Protein AF-A0A968LYR0-F1 (afdb_monomer_lite)

Secondary structure (DSSP, 8-state):
----TTS--HHHHHHHHHHHH---TT------S--S-TTS-S-EEE--TTS--EEEES--GGGHHHHHHHHHHHHH-SS----GGGS-GGGSSSEEE-

Foldseek 3Di:
DDDPPPDDDLLVLLLVLLVVPDDDPLDDGDDDDDPPPVVFPPWDWADDPQEDIKIWGNDGSPCSVQVNQLNVVQSPDPHSDDPLVSRDPVRSPTDMDD

Radius of gyration: 13.42 Å; chains: 1; bounding box: 30×29×37 Å

pLDDT: mean 91.11, std 9.12, range [50.03, 97.44]

Structure (mmCIF, N/CA/C/O backbone):
data_AF-A0A968LYR0-F1
#
_entry.id   AF-A0A968LYR0-F1
#
loop_
_atom_site.group_PDB
_atom_site.id
_atom_site.type_symbol
_atom_site.label_atom_id
_atom_site.label_alt_id
_atom_site.label_comp_id
_atom_site.label_asym_id
_atom_site.label_entity_id
_atom_site.label_seq_id
_atom_site.pdbx_PDB_ins_code
_atom_site.Cartn_x
_atom_site.Cartn_y
_atom_site.Cartn_z
_atom_site.occupancy
_atom_site.B_iso_or_equiv
_atom_site.auth_seq_id
_atom_site.auth_comp_id
_atom_site.auth_asym_id
_atom_site.auth_atom_id
_atom_site.pdbx_PDB_model_num
ATOM 1 N N . MET A 1 1 ? 2.104 -8.828 -21.466 1.00 50.03 1 MET A N 1
ATOM 2 C CA . MET A 1 1 ? 3.260 -8.341 -20.694 1.00 50.03 1 MET A CA 1
ATOM 3 C C . MET A 1 1 ? 4.377 -9.359 -20.850 1.00 50.03 1 MET A C 1
ATOM 5 O O . MET A 1 1 ? 4.346 -10.387 -20.189 1.00 50.03 1 MET A O 1
ATOM 9 N N . ASP A 1 2 ? 5.284 -9.126 -21.797 1.00 55.28 2 ASP A N 1
ATOM 10 C CA . ASP A 1 2 ? 6.484 -9.946 -22.002 1.00 55.28 2 ASP A CA 1
ATOM 11 C C . ASP A 1 2 ? 7.520 -9.522 -20.955 1.00 55.28 2 ASP A C 1
ATOM 13 O O . ASP A 1 2 ? 8.200 -8.507 -21.116 1.00 55.28 2 ASP A O 1
ATOM 17 N N . HIS A 1 3 ? 7.576 -10.235 -19.831 1.00 59.00 3 HIS A N 1
ATOM 18 C CA . HIS A 1 3 ? 8.676 -10.087 -18.888 1.00 59.00 3 HIS A CA 1
ATOM 19 C C . HIS A 1 3 ? 9.820 -10.988 -19.373 1.00 59.00 3 HIS A C 1
ATOM 21 O O . HIS A 1 3 ? 9.642 -12.206 -19.382 1.00 59.00 3 HIS A O 1
ATOM 27 N N . PRO A 1 4 ? 10.957 -10.436 -19.834 1.00 60.66 4 PRO A N 1
ATOM 28 C CA . PRO A 1 4 ? 12.086 -11.256 -20.255 1.00 60.66 4 PRO A CA 1
ATOM 29 C C . PRO A 1 4 ? 12.597 -12.084 -19.069 1.00 60.66 4 PRO A C 1
ATOM 31 O O . PRO A 1 4 ? 12.835 -11.529 -17.997 1.00 60.66 4 PRO A O 1
ATOM 34 N N . ASP A 1 5 ? 12.777 -13.388 -19.296 1.00 62.75 5 ASP A N 1
ATOM 35 C CA . ASP A 1 5 ? 12.997 -14.447 -18.288 1.00 62.75 5 ASP A CA 1
ATOM 36 C C . ASP A 1 5 ? 14.187 -14.199 -17.331 1.00 62.75 5 ASP A C 1
ATOM 38 O O . ASP A 1 5 ? 14.250 -14.757 -16.238 1.00 62.75 5 ASP A O 1
ATOM 42 N N . ASP A 1 6 ? 15.131 -13.332 -17.713 1.00 69.38 6 ASP A N 1
ATOM 43 C CA . ASP A 1 6 ? 16.393 -13.121 -16.993 1.00 69.38 6 ASP A CA 1
ATOM 44 C C . ASP A 1 6 ? 16.367 -12.010 -15.927 1.00 69.38 6 ASP A C 1
ATOM 46 O O . ASP A 1 6 ? 17.335 -11.858 -15.176 1.00 69.38 6 ASP A O 1
ATOM 50 N N . ARG A 1 7 ? 15.299 -11.205 -15.829 1.00 71.06 7 ARG A N 1
ATOM 51 C CA . ARG A 1 7 ? 15.171 -10.185 -14.768 1.00 71.06 7 ARG A CA 1
ATOM 52 C C . ARG A 1 7 ? 14.111 -10.601 -13.749 1.00 71.06 7 ARG A C 1
ATOM 54 O O . ARG A 1 7 ? 13.165 -11.283 -14.109 1.00 71.06 7 ARG A O 1
ATOM 61 N N . PRO A 1 8 ? 14.256 -10.257 -12.459 1.00 80.19 8 PRO A N 1
ATOM 62 C CA . PRO A 1 8 ? 13.166 -10.432 -11.512 1.00 80.19 8 PRO A CA 1
ATOM 63 C C . PRO A 1 8 ? 12.057 -9.417 -11.808 1.00 80.19 8 PRO A C 1
ATOM 65 O O . PRO A 1 8 ? 12.340 -8.254 -12.090 1.00 80.19 8 PRO A O 1
ATOM 68 N N . ALA A 1 9 ? 10.799 -9.842 -11.692 1.00 85.56 9 ALA A N 1
ATOM 69 C CA . ALA A 1 9 ? 9.661 -8.933 -11.769 1.00 85.56 9 ALA A CA 1
ATOM 70 C C . ALA A 1 9 ? 9.754 -7.864 -10.673 1.00 85.56 9 ALA A C 1
ATOM 72 O O . ALA A 1 9 ? 10.097 -8.187 -9.533 1.00 85.56 9 ALA A O 1
ATOM 73 N N . ASP A 1 10 ? 9.386 -6.623 -10.987 1.00 87.69 10 ASP A N 1
ATOM 74 C CA . ASP A 1 10 ? 9.485 -5.489 -10.058 1.00 87.69 10 ASP A CA 1
ATOM 75 C C . ASP A 1 10 ? 8.748 -5.763 -8.735 1.00 87.69 10 ASP A C 1
ATOM 77 O O . ASP A 1 10 ? 9.266 -5.482 -7.657 1.00 87.69 10 ASP A O 1
ATOM 81 N N . GLY A 1 11 ? 7.601 -6.453 -8.788 1.00 89.69 11 GLY A N 1
ATOM 82 C CA . GLY A 1 11 ? 6.859 -6.856 -7.589 1.00 89.69 11 GLY A CA 1
ATOM 83 C C . GLY A 1 11 ? 7.614 -7.860 -6.709 1.00 89.69 11 GLY A C 1
ATOM 84 O O . GLY A 1 11 ? 7.468 -7.845 -5.488 1.00 89.69 11 GLY A O 1
ATOM 85 N N . LYS A 1 12 ? 8.465 -8.710 -7.299 1.00 90.81 12 LYS A N 1
ATOM 86 C CA . LYS A 1 12 ? 9.354 -9.610 -6.548 1.00 90.81 12 LYS A CA 1
ATOM 87 C C . LYS A 1 12 ? 10.481 -8.823 -5.882 1.00 90.81 12 LYS A C 1
ATOM 89 O O . LYS A 1 12 ? 10.797 -9.106 -4.733 1.00 90.81 12 LYS A O 1
ATOM 94 N N . VAL A 1 13 ? 11.063 -7.846 -6.580 1.00 92.75 13 VAL A N 1
ATOM 95 C CA . VAL A 1 13 ? 12.101 -6.963 -6.020 1.00 92.75 13 VAL A CA 1
ATOM 96 C C . VAL A 1 13 ? 11.544 -6.186 -4.826 1.00 92.75 13 VAL A C 1
ATOM 98 O O . VAL A 1 13 ? 12.106 -6.262 -3.733 1.00 92.75 13 VAL A O 1
ATOM 101 N N . LEU A 1 14 ? 10.382 -5.553 -5.005 1.00 94.50 14 LEU A N 1
ATOM 102 C CA . LEU A 1 14 ? 9.676 -4.819 -3.957 1.00 94.50 14 LEU A CA 1
ATOM 103 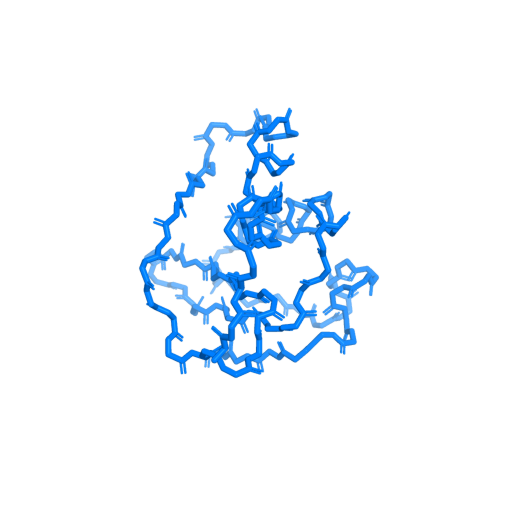C C . LEU A 1 14 ? 9.361 -5.708 -2.747 1.00 94.50 14 LEU A C 1
ATOM 105 O O . LEU A 1 14 ? 9.620 -5.322 -1.609 1.00 94.50 14 LEU A O 1
ATOM 109 N N . LEU A 1 15 ? 8.834 -6.916 -2.977 1.00 95.12 15 LEU A N 1
ATOM 110 C CA . LEU A 1 15 ? 8.499 -7.853 -1.903 1.00 95.12 15 LEU A CA 1
ATOM 111 C C . LEU A 1 15 ? 9.713 -8.186 -1.028 1.00 95.12 15 LEU A C 1
ATOM 113 O O . LEU A 1 15 ? 9.594 -8.229 0.196 1.00 95.12 15 LEU A O 1
ATOM 117 N N . GLU A 1 16 ? 10.868 -8.436 -1.641 1.00 94.62 16 GLU A N 1
ATOM 118 C CA . GLU A 1 16 ? 12.088 -8.754 -0.900 1.00 94.62 16 GLU A CA 1
ATOM 119 C C . GLU A 1 16 ? 12.620 -7.530 -0.141 1.00 94.62 16 GLU A C 1
ATOM 121 O O . GLU A 1 16 ? 13.028 -7.668 1.012 1.00 94.62 16 GLU A O 1
ATOM 126 N N . GLN A 1 17 ? 12.527 -6.326 -0.717 1.00 95.69 17 GLN A N 1
ATOM 127 C CA . GLN A 1 17 ? 12.885 -5.085 -0.019 1.00 95.69 17 GLN A CA 1
ATOM 128 C C . GLN A 1 17 ? 11.984 -4.815 1.190 1.00 95.69 17 GLN A C 1
ATOM 130 O O . GLN A 1 17 ? 12.496 -4.483 2.258 1.00 95.69 17 GLN A O 1
ATOM 135 N N . VAL A 1 18 ? 10.668 -5.009 1.054 1.00 96.62 18 VAL A N 1
ATOM 136 C CA . VAL A 1 18 ? 9.710 -4.859 2.160 1.00 96.62 18 VAL A CA 1
ATOM 137 C C . VAL A 1 18 ? 10.003 -5.873 3.265 1.00 96.62 18 VAL A C 1
ATOM 139 O O . VAL A 1 18 ? 10.086 -5.499 4.429 1.00 96.62 18 VAL A O 1
ATOM 142 N N . LYS A 1 19 ? 10.212 -7.152 2.928 1.00 95.25 19 LYS A N 1
ATOM 143 C CA . LYS A 1 19 ? 10.535 -8.185 3.929 1.00 95.25 19 LYS A CA 1
ATOM 144 C C . LYS A 1 19 ? 11.851 -7.920 4.656 1.00 95.25 19 LYS A C 1
ATOM 146 O O . LYS A 1 19 ? 11.929 -8.181 5.849 1.00 95.25 19 LYS A O 1
ATOM 151 N N . ALA A 1 20 ? 12.874 -7.432 3.954 1.00 95.25 20 ALA A N 1
ATOM 152 C CA . ALA A 1 20 ? 14.173 -7.131 4.551 1.00 95.25 20 ALA A CA 1
ATOM 153 C C . ALA A 1 20 ? 14.114 -5.956 5.543 1.00 95.25 20 ALA A C 1
ATOM 155 O O . ALA A 1 20 ? 14.923 -5.895 6.466 1.00 95.25 20 ALA A O 1
ATOM 156 N N . GLN A 1 21 ? 13.170 -5.034 5.346 1.00 95.38 21 GLN A N 1
ATOM 157 C CA . GLN A 1 21 ? 12.982 -3.843 6.179 1.00 95.38 21 GLN A CA 1
ATOM 158 C C . GLN A 1 21 ? 11.884 -4.012 7.237 1.00 95.38 21 GLN A C 1
ATOM 160 O O . GLN A 1 21 ? 11.780 -3.195 8.148 1.00 95.38 21 GLN A O 1
ATOM 165 N N . LEU A 1 22 ? 11.068 -5.064 7.145 1.00 94.56 22 LEU A N 1
ATOM 166 C CA . LEU A 1 22 ? 9.976 -5.304 8.074 1.00 94.56 22 LEU A CA 1
ATOM 167 C C . LEU A 1 22 ? 10.507 -5.649 9.473 1.00 94.56 22 LEU A C 1
ATOM 169 O O . LEU A 1 22 ? 11.132 -6.688 9.673 1.00 94.56 22 LEU A O 1
ATOM 173 N N . GLN A 1 23 ? 10.196 -4.798 10.449 1.00 91.25 23 GLN A N 1
ATOM 174 C CA . GLN A 1 23 ? 10.577 -4.992 11.856 1.00 91.25 23 GLN A CA 1
ATOM 175 C C . GLN A 1 23 ? 9.398 -5.370 12.764 1.00 91.25 23 GLN A C 1
ATOM 177 O O . GLN A 1 23 ? 9.608 -5.814 13.889 1.00 91.25 23 GLN A O 1
ATOM 182 N N . SER A 1 24 ? 8.162 -5.177 12.299 1.00 87.38 24 SER A N 1
ATOM 183 C CA . SER A 1 24 ? 6.956 -5.343 13.112 1.00 87.38 24 SER A CA 1
ATOM 184 C C . SER A 1 24 ? 6.339 -6.730 12.948 1.00 87.38 24 SER A C 1
ATOM 186 O O . SER A 1 24 ? 5.874 -7.081 11.864 1.00 87.38 24 SER A O 1
ATOM 188 N N . ASP A 1 25 ? 6.231 -7.478 14.048 1.00 87.81 25 ASP A N 1
ATOM 189 C CA . ASP A 1 25 ? 5.519 -8.766 14.093 1.00 87.81 25 ASP A CA 1
ATOM 190 C 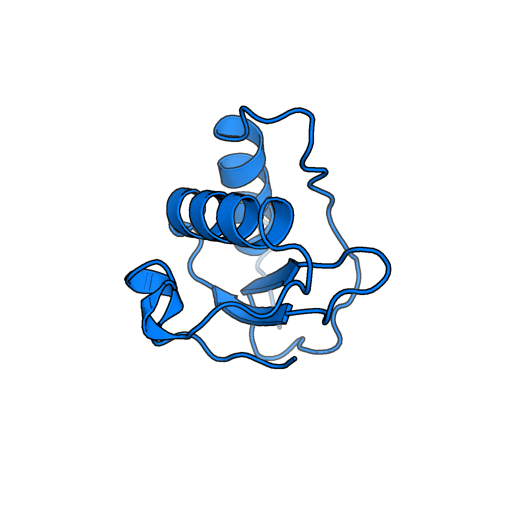C . ASP A 1 25 ? 3.996 -8.625 13.903 1.00 87.81 25 ASP A C 1
ATOM 192 O O . ASP A 1 25 ? 3.297 -9.604 13.642 1.00 87.81 25 ASP A O 1
ATOM 196 N N . ALA A 1 26 ? 3.456 -7.408 14.042 1.00 87.06 26 ALA A N 1
ATOM 197 C CA . ALA A 1 26 ? 2.030 -7.142 13.860 1.00 87.06 26 ALA A CA 1
ATOM 198 C C . ALA A 1 26 ? 1.616 -7.095 12.379 1.00 87.06 26 ALA A C 1
ATOM 200 O O . ALA A 1 26 ? 0.427 -7.174 12.064 1.00 87.06 26 ALA A O 1
ATOM 201 N N . LEU A 1 27 ? 2.582 -6.956 11.469 1.00 94.12 27 LEU A N 1
ATOM 202 C CA . LEU A 1 27 ? 2.351 -6.867 10.035 1.00 94.12 27 LEU A CA 1
ATOM 203 C C . LEU A 1 27 ? 2.720 -8.188 9.364 1.00 94.12 27 LEU A C 1
ATOM 205 O O . LEU A 1 27 ? 3.810 -8.725 9.542 1.00 94.12 27 LEU A O 1
ATOM 209 N N . LYS A 1 28 ? 1.816 -8.696 8.525 1.00 95.31 28 LYS A N 1
ATOM 210 C CA . LYS A 1 28 ? 2.071 -9.877 7.700 1.00 95.31 28 LYS A CA 1
ATOM 211 C C . LYS A 1 28 ? 2.177 -9.474 6.236 1.00 95.31 28 LYS A C 1
ATOM 213 O O . LYS A 1 28 ? 1.191 -9.062 5.633 1.00 95.31 28 LYS A O 1
ATOM 218 N N . VAL A 1 29 ? 3.355 -9.677 5.654 1.00 95.88 29 VAL A N 1
ATOM 219 C CA . VAL A 1 29 ? 3.621 -9.435 4.230 1.00 95.88 29 VAL A CA 1
ATOM 220 C C . VAL A 1 29 ? 3.637 -10.768 3.487 1.00 95.88 29 VAL A C 1
ATOM 222 O O . VAL A 1 29 ? 4.303 -11.717 3.901 1.00 95.88 29 VAL A O 1
ATOM 225 N N . GLN A 1 30 ? 2.897 -10.859 2.384 1.00 95.00 30 GLN A N 1
ATOM 226 C CA . GLN A 1 30 ? 2.827 -12.068 1.565 1.00 95.00 30 GLN A CA 1
ATOM 227 C C . GLN A 1 30 ? 2.647 -11.721 0.083 1.00 95.00 30 GLN A C 1
ATOM 229 O O . GLN A 1 30 ? 1.992 -10.724 -0.225 1.00 95.00 30 GLN A O 1
ATOM 234 N N . PRO A 1 31 ? 3.184 -12.538 -0.840 1.00 94.75 31 PRO A N 1
ATOM 235 C CA . PRO A 1 31 ? 2.827 -12.426 -2.246 1.00 94.75 31 PRO A CA 1
ATOM 236 C C . PRO A 1 31 ? 1.356 -12.804 -2.445 1.00 94.75 31 PRO A C 1
ATOM 238 O O . PRO A 1 31 ? 0.846 -13.730 -1.811 1.00 94.75 31 PRO A O 1
ATOM 241 N N . VAL A 1 32 ? 0.693 -12.120 -3.371 1.00 92.56 32 VAL A N 1
ATOM 242 C CA . VAL A 1 32 ? -0.673 -12.423 -3.808 1.00 92.56 32 VAL A CA 1
ATOM 243 C C . VAL A 1 32 ? -0.688 -12.596 -5.321 1.00 92.56 32 VAL A C 1
ATOM 245 O O . VAL A 1 32 ? 0.034 -11.906 -6.035 1.00 92.56 32 VAL A O 1
ATOM 248 N N . GLY A 1 33 ? -1.473 -13.557 -5.811 1.00 87.56 33 GLY A N 1
ATOM 249 C CA . GLY A 1 33 ? -1.455 -13.924 -7.229 1.00 87.56 33 GLY A CA 1
ATOM 250 C C . GLY A 1 33 ? -2.120 -12.895 -8.143 1.00 87.56 33 GLY A C 1
ATOM 251 O O . GLY A 1 33 ? -1.616 -12.621 -9.224 1.00 87.56 33 GLY A O 1
ATOM 252 N N . CYS A 1 34 ? -3.252 -12.326 -7.725 1.00 89.12 34 CYS A N 1
ATOM 253 C CA . CYS A 1 34 ? -3.996 -11.356 -8.521 1.00 89.12 34 CYS A CA 1
ATOM 254 C C . CYS A 1 34 ? -4.678 -10.336 -7.605 1.00 89.12 34 CYS A C 1
ATOM 256 O O . CYS A 1 34 ? -5.394 -10.720 -6.681 1.00 89.12 34 CYS A O 1
ATOM 258 N N . LEU A 1 35 ? -4.467 -9.052 -7.897 1.00 92.25 35 LEU A N 1
ATOM 259 C CA . LEU A 1 35 ? -5.182 -7.916 -7.302 1.00 92.25 35 LEU A CA 1
ATOM 260 C C . LEU A 1 35 ? -6.089 -7.214 -8.326 1.00 92.25 35 LEU A C 1
ATOM 262 O O . LEU A 1 35 ? -6.528 -6.096 -8.097 1.00 92.25 35 LEU A O 1
ATOM 266 N N . TRP A 1 36 ? -6.374 -7.880 -9.452 1.00 90.94 36 TRP A N 1
ATOM 267 C CA . TRP A 1 36 ? -7.233 -7.379 -10.532 1.00 90.94 36 TRP A CA 1
ATOM 268 C C . TRP A 1 36 ? -6.774 -6.074 -11.197 1.00 90.94 36 TRP A C 1
ATOM 270 O O . TRP A 1 36 ? -7.552 -5.442 -11.904 1.00 90.94 36 TRP A O 1
ATOM 280 N N . ASP A 1 37 ? -5.497 -5.724 -11.049 1.00 90.19 37 ASP A N 1
ATOM 281 C CA . ASP A 1 37 ? -4.919 -4.503 -11.616 1.00 90.19 37 ASP A CA 1
ATOM 282 C C . ASP A 1 37 ? -3.638 -4.801 -12.417 1.00 90.19 37 ASP A C 1
ATOM 284 O O . ASP A 1 37 ? -2.560 -4.250 -12.201 1.00 90.19 37 ASP A O 1
ATOM 288 N N . CYS A 1 38 ? -3.751 -5.777 -13.324 1.00 86.50 38 CYS A N 1
ATOM 289 C CA . CYS A 1 38 ? -2.630 -6.336 -14.086 1.00 86.50 38 CYS A CA 1
ATOM 290 C C . CYS A 1 38 ? -1.901 -5.308 -14.970 1.00 86.50 38 CYS A C 1
ATOM 292 O O . CYS A 1 38 ? -0.720 -5.495 -15.261 1.00 86.50 38 CYS A O 1
ATOM 294 N N . ASP A 1 39 ? -2.588 -4.245 -15.393 1.00 88.38 39 ASP A N 1
ATOM 295 C CA . ASP A 1 39 ? -2.036 -3.215 -16.281 1.00 88.38 39 ASP A CA 1
ATOM 296 C C . ASP A 1 39 ? -1.291 -2.102 -15.521 1.00 88.38 39 ASP A C 1
ATOM 298 O O . ASP A 1 39 ? -0.666 -1.251 -16.149 1.00 88.38 39 ASP A O 1
ATOM 302 N N . ARG A 1 40 ? -1.329 -2.116 -14.179 1.00 89.00 40 ARG A N 1
ATOM 303 C CA . ARG A 1 40 ? -0.768 -1.076 -13.299 1.00 89.00 40 ARG A CA 1
ATOM 304 C C . ARG A 1 40 ? 0.227 -1.638 -12.282 1.00 89.00 40 ARG A C 1
ATOM 306 O O . ARG A 1 40 ? 0.190 -1.317 -11.094 1.00 89.00 40 ARG A O 1
ATOM 313 N N . ALA A 1 41 ? 1.110 -2.525 -12.733 1.00 85.94 41 ALA A N 1
ATOM 314 C C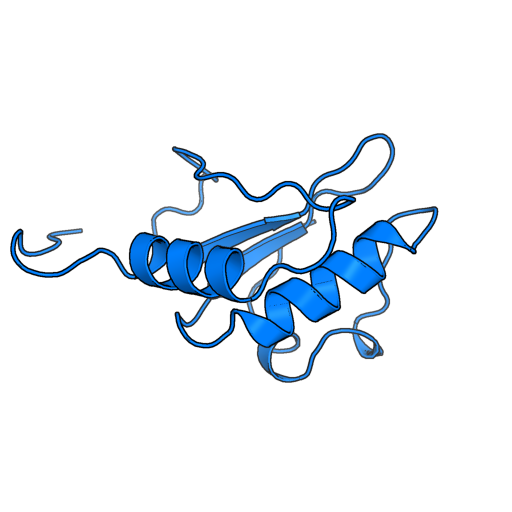A . ALA A 1 41 ? 2.161 -3.066 -11.877 1.00 85.94 41 ALA A CA 1
ATOM 315 C C . ALA A 1 41 ? 3.168 -1.965 -11.457 1.00 85.94 41 ALA A C 1
ATOM 317 O O . ALA A 1 41 ? 3.495 -1.100 -12.261 1.00 85.94 41 ALA A O 1
ATOM 318 N N . CYS A 1 42 ? 3.707 -1.972 -10.234 1.00 92.56 42 CYS A N 1
ATOM 319 C CA . CYS A 1 42 ? 3.435 -2.920 -9.144 1.00 92.56 42 CYS A CA 1
ATOM 320 C C . CYS A 1 42 ? 2.194 -2.548 -8.326 1.00 92.56 42 CYS A C 1
ATOM 322 O O . CYS A 1 42 ? 1.883 -1.373 -8.163 1.00 92.56 42 CYS A O 1
ATOM 324 N N . VAL A 1 43 ? 1.532 -3.562 -7.757 1.00 95.19 43 VAL A N 1
ATOM 325 C CA . VAL A 1 43 ? 0.300 -3.393 -6.973 1.00 95.19 43 VAL A CA 1
ATOM 326 C C . VAL A 1 43 ? 0.505 -3.910 -5.551 1.00 95.19 43 VAL A C 1
ATOM 328 O O . VAL A 1 43 ? 1.023 -5.014 -5.363 1.00 95.19 43 VAL A O 1
ATOM 331 N N . VAL A 1 44 ? 0.082 -3.135 -4.553 1.00 96.75 44 VAL A N 1
ATOM 332 C CA . VAL A 1 44 ? 0.163 -3.482 -3.126 1.00 96.75 44 VAL A CA 1
ATOM 333 C C . VAL A 1 44 ? -1.192 -3.269 -2.469 1.00 96.75 44 VAL A C 1
ATOM 335 O O . VAL A 1 44 ? -1.824 -2.236 -2.666 1.00 96.75 44 VAL A O 1
ATOM 338 N N . ALA A 1 45 ? -1.628 -4.239 -1.663 1.00 97.12 45 ALA A N 1
ATOM 339 C CA . ALA A 1 45 ? -2.878 -4.151 -0.920 1.00 97.12 45 ALA A CA 1
ATOM 340 C C . ALA A 1 45 ? -2.650 -4.172 0.597 1.00 97.12 45 ALA A C 1
ATOM 342 O O . ALA A 1 45 ? -1.940 -5.037 1.113 1.00 97.12 45 ALA A O 1
ATOM 343 N N . PHE A 1 46 ? -3.320 -3.269 1.312 1.00 97.44 46 PHE A N 1
ATOM 344 C CA . PHE A 1 46 ? -3.394 -3.248 2.771 1.00 97.44 46 PHE A CA 1
ATOM 345 C C . PHE A 1 46 ? -4.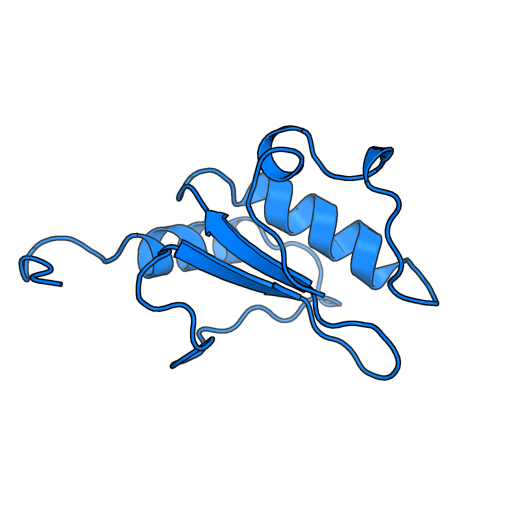795 -3.664 3.193 1.00 97.44 46 PHE A C 1
ATOM 347 O O . PHE A 1 46 ? -5.768 -3.009 2.833 1.00 97.44 46 PHE A O 1
ATOM 354 N N . SER A 1 47 ? -4.907 -4.752 3.952 1.00 96.44 47 SER A N 1
ATOM 355 C CA . SER A 1 47 ? -6.195 -5.300 4.384 1.00 96.44 47 SER A CA 1
ATOM 356 C C . SER A 1 47 ? -6.141 -5.725 5.845 1.00 96.44 47 SER A C 1
ATOM 358 O O . SER A 1 47 ? -5.098 -6.125 6.361 1.00 96.44 47 SER A O 1
ATOM 360 N N . ALA A 1 48 ? -7.272 -5.588 6.531 1.00 96.19 48 ALA A N 1
ATOM 361 C CA . ALA A 1 48 ? -7.468 -6.055 7.896 1.00 96.19 48 ALA A CA 1
ATOM 362 C C . ALA A 1 48 ? -8.969 -6.204 8.167 1.00 96.19 48 ALA A C 1
ATOM 364 O O . ALA A 1 48 ? -9.792 -5.592 7.488 1.00 96.19 48 ALA A O 1
ATOM 365 N N . THR A 1 49 ? -9.325 -7.007 9.166 1.00 94.38 49 THR A N 1
ATOM 366 C CA . THR A 1 49 ? -10.719 -7.166 9.595 1.00 94.38 49 THR A CA 1
ATOM 367 C C . THR A 1 49 ? -11.303 -5.820 10.030 1.00 94.38 49 THR A C 1
ATOM 369 O O . THR A 1 49 ? -10.621 -5.046 10.703 1.00 94.38 49 THR A O 1
ATOM 372 N N . ASP A 1 50 ? -12.552 -5.551 9.639 1.00 94.56 50 ASP A N 1
ATOM 373 C CA . ASP A 1 50 ? -13.308 -4.331 9.973 1.00 94.56 50 ASP A CA 1
ATOM 374 C C . ASP A 1 50 ? -12.685 -3.007 9.483 1.00 94.56 50 ASP A C 1
ATOM 376 O O . ASP A 1 50 ? -13.057 -1.928 9.949 1.00 94.56 50 ASP A O 1
ATOM 380 N N . LYS A 1 51 ? -11.756 -3.067 8.521 1.00 96.94 51 LYS A N 1
ATOM 381 C CA . LYS A 1 51 ? -11.096 -1.902 7.919 1.00 96.94 51 LYS A CA 1
ATOM 382 C C . LYS A 1 51 ? -11.202 -1.941 6.385 1.00 96.94 51 LYS A C 1
ATOM 384 O O . LYS A 1 51 ? -11.287 -3.029 5.811 1.00 96.94 51 LYS A O 1
ATOM 389 N N . PRO A 1 52 ? -11.204 -0.779 5.707 1.00 96.38 52 PRO A N 1
ATOM 390 C CA . PRO A 1 52 ? -11.204 -0.728 4.248 1.00 96.38 52 PRO A CA 1
ATOM 391 C C . PRO A 1 52 ? -9.913 -1.315 3.670 1.00 96.38 52 PRO A C 1
ATOM 393 O O . PRO A 1 52 ? -8.854 -1.218 4.290 1.00 96.38 52 PRO A O 1
ATOM 396 N N . THR A 1 53 ? -9.993 -1.906 2.477 1.00 96.62 53 THR A N 1
ATOM 397 C CA . THR A 1 53 ? -8.810 -2.448 1.799 1.00 96.62 53 THR A CA 1
ATOM 398 C C . THR A 1 53 ? -8.250 -1.409 0.847 1.00 96.62 53 THR A C 1
ATOM 400 O O . THR A 1 53 ? -8.871 -1.111 -0.162 1.00 96.62 53 THR A O 1
ATOM 403 N N . TYR A 1 54 ? -7.057 -0.898 1.133 1.00 96.94 54 TYR A N 1
ATOM 404 C CA . TYR A 1 54 ? -6.371 -0.001 0.208 1.00 96.94 54 TYR A CA 1
ATOM 405 C C . TYR A 1 54 ? -5.633 -0.815 -0.836 1.00 96.94 54 TYR A C 1
ATOM 407 O O . TYR A 1 54 ? -4.866 -1.705 -0.476 1.00 96.94 54 TYR A O 1
ATOM 415 N N . VAL A 1 55 ? -5.818 -0.478 -2.104 1.00 97.00 55 VAL A N 1
ATOM 416 C CA . VAL A 1 55 ? -5.043 -1.007 -3.223 1.00 97.00 55 VAL A CA 1
ATOM 417 C C . VAL A 1 55 ? -4.306 0.158 -3.857 1.00 97.00 55 VAL A C 1
ATOM 419 O O . VAL A 1 55 ? -4.931 1.085 -4.366 1.00 97.00 55 VAL A O 1
ATOM 422 N N . PHE A 1 56 ? -2.982 0.108 -3.791 1.00 96.75 56 PHE A N 1
ATOM 423 C CA . PHE A 1 56 ? -2.093 1.048 -4.454 1.00 96.75 56 PHE A CA 1
ATOM 424 C C . PHE A 1 56 ? -1.511 0.408 -5.704 1.00 96.75 56 PHE A C 1
ATOM 426 O O . PHE A 1 56 ? -1.067 -0.742 -5.649 1.00 96.75 56 PHE A O 1
ATOM 433 N N . SER A 1 57 ? -1.455 1.170 -6.786 1.00 95.50 57 SER A N 1
ATOM 434 C CA . SER A 1 57 ? -1.019 0.695 -8.100 1.00 95.50 57 SER A CA 1
ATOM 435 C C . SER A 1 57 ? 0.078 1.589 -8.662 1.00 95.50 57 SER A C 1
ATOM 437 O O . SER A 1 57 ? 0.195 2.736 -8.254 1.00 95.50 57 SER A O 1
ATOM 439 N N . GLU A 1 58 ? 0.869 1.089 -9.612 1.00 94.25 58 GLU A N 1
ATOM 440 C CA . GLU A 1 58 ? 2.030 1.808 -10.173 1.00 94.25 58 GLU A CA 1
ATOM 441 C C . GLU A 1 58 ? 3.112 2.112 -9.118 1.00 94.25 58 GLU A C 1
ATOM 443 O O . GLU A 1 58 ? 3.811 3.122 -9.168 1.00 94.25 58 GLU A O 1
ATOM 448 N N . ILE A 1 59 ? 3.265 1.210 -8.145 1.00 95.44 59 ILE A N 1
ATOM 449 C CA . ILE A 1 59 ? 4.274 1.323 -7.093 1.00 95.44 59 ILE A CA 1
ATOM 450 C C . ILE A 1 59 ? 5.678 1.090 -7.658 1.00 95.44 59 ILE A C 1
ATOM 452 O O . ILE A 1 59 ? 5.943 0.065 -8.294 1.00 95.44 59 ILE A O 1
ATOM 456 N N . ALA A 1 60 ? 6.597 2.008 -7.354 1.00 91.81 60 ALA A N 1
ATOM 457 C CA . ALA A 1 60 ? 8.016 1.843 -7.639 1.00 91.81 60 ALA A CA 1
ATOM 458 C C . ALA A 1 60 ? 8.673 0.851 -6.663 1.00 91.81 60 ALA A C 1
ATOM 460 O O . ALA A 1 60 ? 8.305 0.762 -5.490 1.00 91.81 60 ALA A O 1
ATOM 461 N N . SER A 1 61 ? 9.671 0.098 -7.134 1.00 87.69 61 SER A N 1
ATOM 462 C CA . SER A 1 61 ? 10.334 -0.935 -6.325 1.00 87.69 61 SER A CA 1
ATOM 463 C C . SER A 1 61 ? 11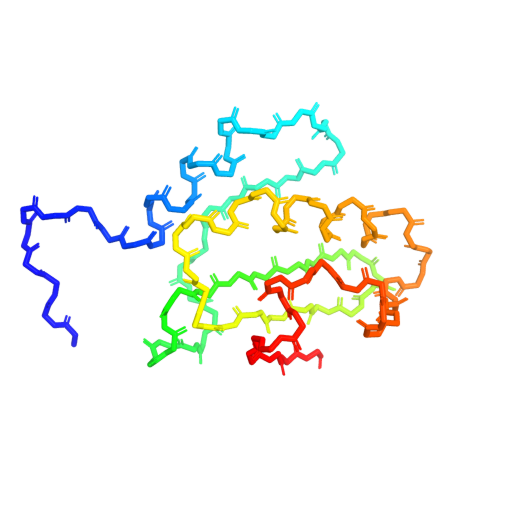.013 -0.378 -5.068 1.00 87.69 61 SER A C 1
ATOM 465 O O . SER A 1 61 ? 11.044 -1.040 -4.039 1.00 87.69 61 SER A O 1
ATOM 467 N N . ASP A 1 62 ? 11.515 0.855 -5.105 1.00 89.62 62 ASP A N 1
ATOM 468 C CA . ASP A 1 62 ? 12.196 1.508 -3.984 1.00 89.62 62 ASP A CA 1
ATOM 469 C C . ASP A 1 62 ? 11.250 2.095 -2.919 1.00 89.62 62 ASP A C 1
ATOM 471 O O . ASP A 1 62 ? 11.719 2.580 -1.893 1.00 89.62 62 ASP A O 1
ATOM 475 N N . TYR A 1 63 ? 9.925 1.982 -3.076 1.00 95.69 63 TYR A N 1
ATOM 476 C CA . TYR A 1 63 ? 8.941 2.530 -2.124 1.00 95.69 63 TYR A CA 1
ATOM 477 C C . TYR A 1 63 ? 8.717 1.660 -0.876 1.00 95.69 63 TYR A C 1
ATOM 479 O O . TYR A 1 63 ? 7.774 1.886 -0.118 1.00 95.69 63 TYR A O 1
ATOM 487 N N . ALA A 1 64 ? 9.569 0.662 -0.630 1.00 95.88 64 ALA A N 1
ATOM 488 C CA . ALA A 1 64 ? 9.424 -0.269 0.487 1.00 95.88 64 ALA A CA 1
ATOM 489 C C . ALA A 1 64 ? 9.297 0.428 1.858 1.00 95.88 64 ALA A C 1
ATOM 491 O O . ALA A 1 64 ? 8.422 0.057 2.640 1.00 95.88 64 ALA A O 1
ATOM 492 N N . GLU A 1 65 ? 10.111 1.454 2.127 1.00 95.88 65 GLU A N 1
ATOM 493 C CA . GLU A 1 65 ? 10.071 2.218 3.384 1.00 95.88 65 GLU A CA 1
ATOM 494 C C . GLU A 1 65 ? 8.726 2.937 3.562 1.00 95.88 65 GLU A C 1
ATOM 496 O O . GLU A 1 65 ? 8.065 2.797 4.590 1.00 95.88 65 GLU A O 1
ATOM 501 N N . ALA A 1 66 ? 8.258 3.620 2.517 1.00 97.06 66 ALA A N 1
ATOM 502 C CA . ALA A 1 66 ? 6.979 4.319 2.535 1.00 97.06 66 ALA A CA 1
ATOM 503 C C . ALA A 1 66 ? 5.787 3.363 2.704 1.00 97.06 66 ALA A C 1
ATOM 505 O O . ALA A 1 66 ? 4.849 3.655 3.441 1.00 97.06 66 ALA A O 1
ATOM 506 N N . LEU A 1 67 ? 5.813 2.192 2.062 1.00 97.12 67 LEU A N 1
ATOM 507 C CA . LEU A 1 67 ? 4.768 1.182 2.252 1.00 97.12 67 LEU A CA 1
ATOM 508 C C . LEU A 1 67 ? 4.714 0.681 3.697 1.00 97.12 67 LEU A C 1
ATOM 510 O O . LEU A 1 67 ? 3.621 0.453 4.213 1.00 97.12 67 LEU A O 1
ATOM 514 N N . LEU A 1 68 ? 5.869 0.506 4.346 1.00 97.00 68 LEU A N 1
ATOM 515 C CA . LEU A 1 68 ? 5.943 0.096 5.747 1.00 97.00 68 LEU A CA 1
ATOM 516 C C . LEU A 1 68 ? 5.424 1.196 6.681 1.00 97.00 68 LEU A C 1
ATOM 518 O O . LEU A 1 68 ? 4.615 0.892 7.554 1.00 97.00 68 LEU A O 1
ATOM 522 N N . GLU A 1 69 ? 5.785 2.462 6.449 1.00 96.19 69 GLU A N 1
ATOM 523 C CA . GLU A 1 69 ? 5.239 3.602 7.205 1.00 96.19 69 GLU A CA 1
ATOM 524 C C . GLU A 1 69 ? 3.704 3.653 7.097 1.00 96.19 69 GLU A C 1
ATOM 526 O O . GLU A 1 69 ? 2.995 3.727 8.106 1.00 96.19 69 GLU A O 1
ATOM 531 N N . PHE A 1 70 ? 3.160 3.507 5.883 1.00 97.12 70 PHE A N 1
ATOM 532 C CA . PHE A 1 70 ? 1.711 3.439 5.688 1.00 97.12 70 PHE A CA 1
ATOM 533 C C . PHE A 1 70 ? 1.086 2.227 6.396 1.00 97.12 70 PHE A C 1
ATOM 535 O O . PHE A 1 70 ? 0.031 2.354 7.025 1.00 97.12 70 PHE A O 1
ATOM 542 N N . ALA A 1 71 ? 1.733 1.057 6.330 1.00 96.81 71 ALA A N 1
ATOM 543 C CA . ALA A 1 71 ? 1.273 -0.159 6.998 1.00 96.81 71 ALA A CA 1
ATOM 544 C C . ALA A 1 71 ? 1.131 0.049 8.510 1.00 96.81 71 ALA A C 1
ATOM 546 O O . ALA A 1 71 ? 0.145 -0.389 9.108 1.00 96.81 71 ALA A O 1
ATOM 547 N N . GLU A 1 72 ? 2.094 0.734 9.128 1.00 95.19 72 GLU A N 1
ATOM 548 C CA . GLU A 1 72 ? 2.074 1.046 10.553 1.00 95.19 72 GLU A CA 1
ATOM 549 C C . GLU A 1 72 ? 0.948 2.017 10.908 1.00 95.19 72 GLU A C 1
ATOM 551 O O . GLU A 1 72 ? 0.202 1.758 11.859 1.00 95.19 72 GLU A O 1
ATOM 556 N N . CYS A 1 73 ? 0.755 3.085 10.128 1.00 94.81 73 CYS A N 1
ATOM 557 C CA . CYS A 1 73 ? -0.379 3.994 10.307 1.00 94.81 73 CYS A CA 1
ATOM 558 C C . CYS A 1 73 ? -1.719 3.251 10.194 1.00 94.81 73 CYS A C 1
ATOM 560 O O . CYS A 1 73 ? -2.609 3.412 11.038 1.00 94.81 73 CYS A O 1
ATOM 562 N N . TYR A 1 74 ? -1.857 2.391 9.184 1.00 96.19 74 TYR A N 1
ATOM 563 C CA . TYR A 1 74 ? -3.047 1.576 8.958 1.00 96.19 74 TYR A CA 1
ATOM 564 C C . TYR A 1 74 ? -3.299 0.574 10.094 1.00 96.19 74 TYR A C 1
ATOM 566 O O . TYR A 1 74 ? -4.440 0.416 10.547 1.00 96.19 74 TYR A O 1
ATOM 574 N N . ALA A 1 75 ? -2.248 -0.067 10.610 1.00 94.25 75 ALA A N 1
ATOM 575 C CA . ALA A 1 75 ? -2.332 -0.980 11.744 1.00 94.25 75 ALA A CA 1
ATOM 576 C C . ALA A 1 75 ? -2.794 -0.261 13.022 1.00 94.25 75 ALA A C 1
ATOM 578 O O . ALA A 1 75 ? -3.716 -0.740 13.689 1.00 94.25 75 ALA A O 1
ATOM 579 N N . GLN A 1 76 ? -2.220 0.910 13.318 1.00 93.38 76 GLN A N 1
ATOM 580 C CA . GLN A 1 76 ? -2.534 1.719 14.503 1.00 93.38 76 GLN A CA 1
ATOM 581 C C . GLN A 1 76 ? -3.923 2.376 14.440 1.00 93.38 76 GLN A C 1
ATOM 583 O O . GLN A 1 76 ? -4.561 2.594 15.474 1.00 93.38 76 GLN A O 1
ATOM 588 N N . SER A 1 77 ? -4.427 2.678 13.240 1.00 94.69 77 SER A N 1
ATOM 589 C CA . SER A 1 77 ? -5.764 3.246 13.058 1.00 94.69 77 SER A CA 1
ATOM 590 C C . SER A 1 77 ? -6.852 2.242 13.435 1.00 94.69 77 SER A C 1
ATOM 592 O O . SER A 1 77 ? -6.891 1.131 12.916 1.00 94.69 77 SER A O 1
ATOM 594 N N . LYS A 1 78 ? -7.797 2.634 14.298 1.00 93.38 78 LYS A N 1
ATOM 595 C CA . LYS A 1 78 ? -8.920 1.760 14.690 1.00 93.38 78 LYS A CA 1
ATOM 596 C C . LYS A 1 78 ? -9.876 1.471 13.535 1.00 93.38 78 LYS A C 1
ATOM 598 O O . LYS A 1 78 ? -10.379 0.362 13.439 1.00 93.38 78 LYS A O 1
ATOM 603 N N . THR A 1 79 ? -10.122 2.459 12.678 1.00 94.75 79 THR A N 1
ATOM 604 C CA . THR A 1 79 ? -11.060 2.349 11.550 1.00 94.75 79 THR A CA 1
ATOM 605 C C . THR A 1 79 ? -10.365 2.012 10.236 1.00 94.75 79 THR A C 1
ATOM 607 O O . THR A 1 79 ? -11.034 1.711 9.257 1.00 94.75 79 THR A O 1
ATOM 610 N N . GLY A 1 80 ? -9.033 2.119 10.180 1.00 94.00 80 GLY A N 1
ATOM 611 C CA . GLY A 1 80 ? -8.271 2.011 8.937 1.00 94.00 80 GLY A CA 1
ATOM 612 C C . GLY A 1 80 ? -8.444 3.205 8.000 1.00 94.00 80 GLY A C 1
ATOM 613 O O . GLY A 1 80 ? -7.809 3.238 6.957 1.00 94.00 80 GLY A O 1
ATOM 614 N N . ASN A 1 81 ? -9.255 4.208 8.346 1.00 94.69 81 ASN A N 1
ATOM 615 C CA . ASN A 1 81 ? -9.361 5.422 7.545 1.00 94.69 81 ASN A CA 1
ATOM 616 C C . ASN A 1 81 ? -8.130 6.300 7.796 1.00 94.69 81 ASN A C 1
ATOM 618 O O . ASN A 1 81 ? -7.971 6.820 8.904 1.00 94.69 81 ASN A O 1
ATOM 622 N N . ILE A 1 82 ? -7.264 6.433 6.793 1.00 95.19 82 ILE A N 1
ATOM 623 C CA . ILE A 1 82 ? -6.060 7.258 6.868 1.00 95.19 82 ILE A CA 1
ATOM 624 C C . ILE A 1 82 ? -6.326 8.543 6.072 1.00 95.19 82 ILE A C 1
ATOM 626 O O . ILE A 1 82 ? -6.616 8.472 4.879 1.00 95.19 82 ILE A O 1
ATOM 630 N N . PRO A 1 83 ? -6.277 9.730 6.700 1.00 93.44 83 PRO A N 1
ATOM 631 C CA . PRO A 1 83 ? -6.322 10.999 5.985 1.00 93.44 83 PRO A CA 1
ATOM 632 C C . PRO A 1 83 ? -5.191 11.080 4.959 1.00 93.44 83 PRO A C 1
ATOM 634 O O . PRO A 1 83 ? -4.046 10.782 5.287 1.00 93.44 83 PRO A O 1
ATOM 637 N N . HIS A 1 84 ? -5.483 11.551 3.746 1.00 92.12 84 HIS A N 1
ATOM 638 C CA . HIS A 1 84 ? -4.492 11.662 2.663 1.00 92.12 84 HIS A CA 1
ATOM 639 C C . HIS A 1 84 ? -3.241 12.468 3.065 1.00 92.12 84 HIS A C 1
ATOM 641 O O . HIS A 1 84 ? -2.130 12.135 2.675 1.00 92.12 84 HIS A O 1
ATOM 647 N N . GLN A 1 85 ? -3.379 13.462 3.949 1.00 92.12 85 GLN A N 1
ATOM 648 C CA . GLN A 1 85 ? -2.255 14.244 4.483 1.00 92.12 85 GLN A CA 1
ATOM 649 C C . GLN A 1 85 ? -1.278 13.428 5.345 1.00 92.12 85 GLN A C 1
ATOM 651 O O . GLN A 1 85 ? -0.146 13.861 5.549 1.00 92.12 85 GLN A O 1
ATOM 656 N N . GLN A 1 86 ? -1.714 12.285 5.880 1.00 93.50 86 GLN A N 1
ATOM 657 C CA . GLN A 1 86 ? -0.885 11.364 6.661 1.00 93.50 86 GLN A CA 1
ATOM 658 C C . GLN A 1 86 ? -0.222 10.295 5.794 1.00 93.50 86 GLN A C 1
ATOM 660 O O . GLN A 1 86 ? 0.528 9.481 6.317 1.00 93.50 86 GLN A O 1
ATOM 665 N N . PHE A 1 87 ? -0.484 10.280 4.486 1.00 95.69 87 PHE A N 1
ATOM 666 C CA . PHE A 1 87 ? 0.205 9.353 3.606 1.00 95.69 87 PHE A CA 1
ATOM 667 C C . PHE A 1 87 ? 1.686 9.746 3.540 1.00 95.69 87 PHE A C 1
ATOM 669 O O . PHE A 1 87 ? 1.988 10.950 3.491 1.00 95.69 87 PHE A O 1
ATOM 676 N N . PRO A 1 88 ? 2.593 8.762 3.492 1.00 96.00 88 PRO A N 1
ATOM 677 C CA . PRO A 1 88 ? 3.995 8.995 3.172 1.00 96.00 88 PRO A CA 1
A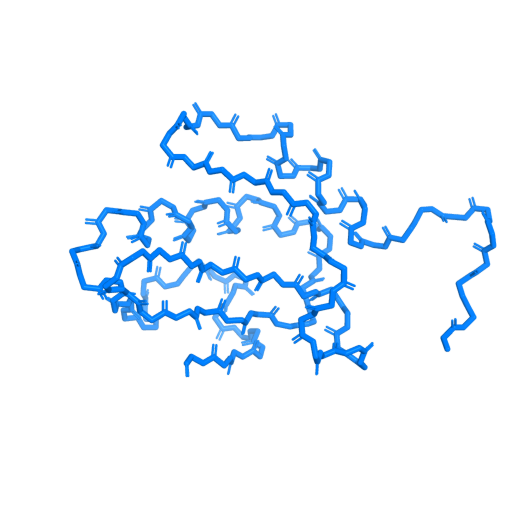TOM 678 C C . PRO A 1 88 ? 4.117 9.736 1.837 1.00 96.00 88 PRO A C 1
ATOM 680 O O . PRO A 1 88 ? 3.329 9.485 0.923 1.00 96.00 88 PRO A O 1
ATOM 683 N N . GLU A 1 89 ? 5.092 10.642 1.715 1.00 94.31 89 GLU A N 1
ATOM 684 C CA . GLU A 1 89 ? 5.265 11.510 0.536 1.00 94.31 89 GLU A CA 1
ATOM 685 C C . GLU A 1 89 ? 5.147 10.767 -0.811 1.00 94.31 89 GLU A C 1
ATOM 687 O O . GLU A 1 89 ? 4.261 11.138 -1.586 1.00 94.31 89 GLU A O 1
ATOM 692 N N . PRO A 1 90 ? 5.913 9.687 -1.080 1.00 94.06 90 PRO A N 1
ATOM 693 C CA . PRO A 1 90 ? 5.860 9.014 -2.379 1.00 94.06 90 PRO A CA 1
ATOM 694 C C . PRO A 1 90 ? 4.520 8.319 -2.658 1.00 94.06 90 PRO A C 1
ATOM 696 O O . PRO A 1 90 ? 4.197 8.068 -3.811 1.00 94.06 90 PRO A O 1
ATOM 699 N N . LEU A 1 91 ? 3.708 8.022 -1.635 1.00 95.44 91 LEU A N 1
ATOM 700 C CA . LEU A 1 91 ? 2.404 7.371 -1.805 1.00 95.44 91 LEU A CA 1
ATOM 701 C C . LEU A 1 91 ? 1.252 8.361 -2.016 1.00 95.44 91 LEU A C 1
ATOM 703 O O . LEU A 1 91 ? 0.141 7.939 -2.332 1.00 95.44 91 LEU A O 1
ATOM 707 N N . ARG A 1 92 ? 1.474 9.672 -1.848 1.00 94.00 92 ARG A N 1
ATOM 708 C CA . ARG A 1 92 ? 0.414 10.684 -2.019 1.00 94.00 92 ARG A CA 1
ATOM 709 C C . ARG A 1 92 ? -0.020 10.866 -3.467 1.00 94.00 92 ARG A C 1
ATOM 711 O O . ARG A 1 92 ? -1.170 11.241 -3.692 1.00 94.00 92 ARG A O 1
ATOM 718 N N . GLU A 1 93 ? 0.891 10.638 -4.407 1.00 91.31 93 GLU A N 1
ATOM 719 C CA . GLU A 1 93 ? 0.676 10.818 -5.851 1.00 91.31 93 GLU A CA 1
ATOM 720 C C . GLU A 1 93 ? 0.352 9.502 -6.575 1.00 91.31 93 GLU A C 1
ATOM 722 O O . GLU A 1 93 ? 0.068 9.495 -7.771 1.00 91.31 93 GLU A O 1
ATOM 727 N N . VAL A 1 94 ? 0.363 8.389 -5.843 1.00 93.69 94 VAL A N 1
ATOM 728 C CA . VAL A 1 94 ? 0.108 7.044 -6.361 1.00 93.69 94 VAL A CA 1
ATOM 729 C C . VAL A 1 94 ? -1.393 6.806 -6.545 1.00 93.69 94 VAL A C 1
ATOM 731 O O . VAL A 1 94 ? -2.218 7.235 -5.734 1.00 93.69 94 VAL A O 1
ATOM 734 N N . ALA A 1 95 ? -1.757 6.080 -7.604 1.00 93.19 95 ALA A N 1
ATOM 735 C CA . ALA A 1 95 ? -3.137 5.679 -7.852 1.00 93.19 95 ALA A CA 1
ATOM 736 C C . ALA A 1 95 ? -3.650 4.741 -6.745 1.00 93.19 95 ALA A C 1
ATOM 738 O O . ALA A 1 95 ? -3.003 3.748 -6.408 1.00 93.19 95 ALA A O 1
ATOM 739 N N . ILE A 1 96 ? -4.836 5.041 -6.206 1.00 94.00 96 ILE A N 1
ATOM 740 C CA . ILE A 1 96 ? -5.422 4.319 -5.074 1.00 94.00 96 ILE A CA 1
ATOM 741 C C . ILE A 1 96 ? -6.886 3.940 -5.316 1.00 94.00 96 ILE A C 1
ATOM 743 O O . ILE A 1 96 ? -7.671 4.732 -5.843 1.00 94.00 96 ILE A O 1
ATOM 747 N N . ALA A 1 97 ? -7.259 2.740 -4.875 1.00 92.38 97 ALA A N 1
ATOM 748 C CA . ALA A 1 97 ? -8.636 2.284 -4.706 1.00 92.38 97 ALA A CA 1
ATOM 749 C C . ALA A 1 97 ? -8.857 1.813 -3.258 1.00 92.38 97 ALA A C 1
ATOM 751 O O . ALA A 1 97 ? -7.919 1.330 -2.620 1.00 92.38 97 ALA A O 1
ATOM 752 N N . VAL A 1 98 ? -10.075 1.989 -2.730 1.00 85.56 98 VAL A N 1
ATOM 753 C CA . VAL A 1 98 ? -10.441 1.725 -1.322 1.00 85.56 98 VAL A CA 1
ATOM 754 C C . VAL A 1 98 ? -11.784 1.012 -1.236 1.00 85.56 98 VAL A C 1
ATOM 756 O O . VAL A 1 98 ? -12.673 1.385 -2.036 1.00 85.56 98 VAL A O 1
#

Sequence (98 aa):
MDHPDDRPADGKVLLEQVKAQLQSDALKVQPVGCLWDCDRACVVAFSATDKPTYVFSEIASDYAEALLEFAECYAQSKTGNIPHQQFPEPLREVAIAV